Protein AF-A0A6M1NXA6-F1 (afdb_monomer)

Structure (mmCIF, N/CA/C/O backbone):
data_AF-A0A6M1NXA6-F1
#
_entry.id   AF-A0A6M1NXA6-F1
#
loop_
_atom_site.group_PDB
_atom_site.id
_atom_site.type_symbol
_atom_site.label_atom_id
_atom_site.label_alt_id
_atom_site.label_comp_id
_atom_site.label_asym_id
_atom_site.label_entity_id
_atom_site.label_seq_id
_atom_site.pdbx_PDB_ins_code
_atom_site.Cartn_x
_atom_site.Cartn_y
_atom_site.Cartn_z
_atom_site.occupancy
_atom_site.B_iso_or_equiv
_atom_site.auth_seq_id
_atom_site.auth_comp_id
_atom_site.auth_asym_id
_atom_site.auth_atom_id
_atom_site.pdbx_PDB_model_num
ATOM 1 N N . MET A 1 1 ? 25.417 6.954 2.176 1.00 60.03 1 MET A N 1
ATOM 2 C CA . MET A 1 1 ? 24.538 5.813 1.838 1.00 60.03 1 MET A CA 1
ATOM 3 C C . MET A 1 1 ? 23.814 6.174 0.556 1.00 60.03 1 MET A C 1
ATOM 5 O O . MET A 1 1 ? 23.426 7.329 0.444 1.00 60.03 1 MET A O 1
ATOM 9 N N . ALA A 1 2 ? 23.711 5.270 -0.420 1.00 74.31 2 ALA A N 1
ATOM 10 C CA . ALA A 1 2 ? 22.924 5.554 -1.621 1.00 74.31 2 ALA A CA 1
ATOM 11 C C . ALA A 1 2 ? 21.457 5.762 -1.218 1.00 74.31 2 ALA A C 1
ATOM 13 O O . ALA A 1 2 ? 20.951 5.029 -0.365 1.00 74.31 2 ALA A O 1
ATOM 14 N N . GLU A 1 3 ? 20.802 6.772 -1.786 1.00 84.12 3 GLU A N 1
ATOM 15 C CA . GLU A 1 3 ? 19.373 6.972 -1.565 1.00 84.12 3 GLU A CA 1
ATOM 16 C C . GLU A 1 3 ? 18.599 5.758 -2.080 1.00 84.12 3 GLU A C 1
ATOM 18 O O . GLU A 1 3 ? 18.914 5.183 -3.125 1.00 84.12 3 GLU A O 1
ATOM 23 N N . GLN A 1 4 ? 17.592 5.340 -1.318 1.00 86.69 4 GLN A N 1
ATOM 24 C CA . GLN A 1 4 ? 16.723 4.254 -1.736 1.00 86.69 4 GLN A CA 1
ATOM 25 C C . GLN A 1 4 ? 15.920 4.702 -2.961 1.00 86.69 4 GLN A C 1
ATOM 27 O O . GLN A 1 4 ? 15.263 5.740 -2.929 1.00 86.69 4 GLN A O 1
ATOM 32 N N . TYR A 1 5 ? 15.929 3.894 -4.020 1.00 91.50 5 TYR A N 1
ATOM 33 C CA . TYR A 1 5 ? 15.039 4.104 -5.157 1.00 91.50 5 TYR A CA 1
ATOM 34 C C . TYR A 1 5 ? 13.568 3.970 -4.730 1.00 91.50 5 TYR A C 1
ATOM 36 O O . TYR A 1 5 ? 13.202 3.026 -4.024 1.00 91.50 5 TYR A O 1
ATOM 44 N N . ILE A 1 6 ? 12.728 4.906 -5.179 1.00 92.75 6 ILE A N 1
ATOM 45 C CA . ILE A 1 6 ? 11.283 4.917 -4.931 1.00 92.75 6 ILE A CA 1
ATOM 46 C C . ILE A 1 6 ? 10.566 5.152 -6.259 1.00 92.75 6 ILE A C 1
ATOM 48 O O . ILE A 1 6 ? 10.645 6.243 -6.825 1.00 92.75 6 ILE A O 1
ATOM 52 N N . ASP A 1 7 ? 9.824 4.148 -6.717 1.00 93.31 7 ASP A N 1
ATOM 53 C CA . ASP A 1 7 ? 8.927 4.260 -7.866 1.00 93.31 7 ASP A CA 1
ATOM 54 C C . ASP A 1 7 ? 7.625 4.956 -7.448 1.00 93.31 7 ASP A C 1
ATOM 56 O O . ASP A 1 7 ? 6.653 4.325 -7.027 1.00 93.31 7 ASP A O 1
ATOM 60 N N . ARG A 1 8 ? 7.637 6.291 -7.480 1.00 93.69 8 ARG A N 1
ATOM 61 C CA . ARG A 1 8 ? 6.524 7.111 -6.981 1.00 93.69 8 ARG A CA 1
ATOM 62 C C . ARG A 1 8 ? 5.241 6.920 -7.790 1.00 93.69 8 ARG A C 1
ATOM 64 O O . ARG A 1 8 ? 4.167 6.963 -7.197 1.00 93.69 8 ARG A O 1
ATOM 71 N N . GLU A 1 9 ? 5.352 6.709 -9.099 1.00 93.12 9 GLU A N 1
ATOM 72 C CA . GLU A 1 9 ? 4.202 6.584 -10.000 1.00 93.12 9 GLU A CA 1
ATOM 73 C C . GLU A 1 9 ? 3.428 5.297 -9.713 1.00 93.12 9 GLU A C 1
ATOM 75 O O . GLU A 1 9 ? 2.233 5.337 -9.414 1.00 93.12 9 GLU A O 1
ATOM 80 N N . ASN A 1 10 ? 4.115 4.152 -9.693 1.00 94.19 10 ASN A N 1
ATOM 81 C CA . ASN A 1 10 ? 3.451 2.875 -9.439 1.00 94.19 10 ASN A CA 1
ATOM 82 C C . ASN A 1 10 ? 3.013 2.725 -7.974 1.00 94.19 10 ASN A C 1
ATOM 84 O O . ASN A 1 10 ? 1.974 2.122 -7.697 1.00 94.19 10 ASN A O 1
ATOM 88 N N . LEU A 1 11 ? 3.744 3.324 -7.023 1.00 94.94 11 LEU A N 1
ATOM 89 C CA . LEU A 1 11 ? 3.303 3.379 -5.625 1.00 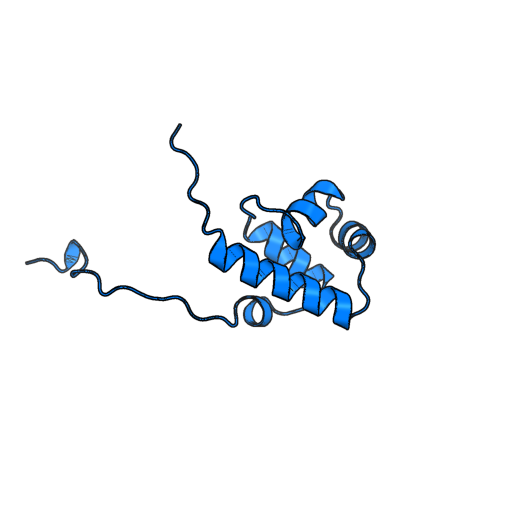94.94 11 LEU A CA 1
ATOM 90 C C . LEU A 1 11 ? 2.013 4.185 -5.448 1.00 94.94 11 LEU A C 1
ATOM 92 O O . LEU A 1 11 ? 1.197 3.818 -4.601 1.00 94.94 11 LEU A O 1
ATOM 96 N N . LEU A 1 12 ? 1.812 5.257 -6.220 1.00 95.25 12 LEU A N 1
ATOM 97 C CA . LEU A 1 12 ? 0.564 6.019 -6.187 1.00 95.25 12 LEU A CA 1
ATOM 98 C C . LEU A 1 12 ? -0.612 5.152 -6.653 1.00 95.25 12 LEU A C 1
ATOM 100 O O . LEU A 1 12 ? -1.597 5.047 -5.928 1.00 95.25 12 LEU A O 1
ATOM 104 N N . ILE A 1 13 ? -0.468 4.446 -7.779 1.00 95.88 13 ILE A N 1
ATOM 105 C CA . ILE A 1 13 ? -1.505 3.543 -8.315 1.00 95.88 13 ILE A CA 1
ATOM 106 C C . ILE A 1 13 ? -1.885 2.460 -7.292 1.00 95.88 13 ILE A C 1
ATOM 108 O O . ILE A 1 13 ? -3.066 2.191 -7.062 1.00 95.88 13 ILE A O 1
ATOM 112 N N . ILE A 1 14 ? -0.891 1.844 -6.644 1.00 96.94 14 ILE A N 1
ATOM 113 C CA . ILE A 1 14 ? -1.113 0.833 -5.596 1.00 96.94 14 ILE A CA 1
ATOM 114 C C . ILE A 1 14 ? -1.925 1.420 -4.433 1.00 96.94 14 ILE A C 1
ATOM 116 O O . ILE A 1 14 ? -2.883 0.799 -3.968 1.00 96.94 14 ILE A O 1
ATOM 120 N N . ARG A 1 15 ? -1.563 2.619 -3.966 1.00 96.44 15 ARG A N 1
ATOM 121 C CA . ARG A 1 15 ? -2.239 3.302 -2.853 1.00 96.44 15 ARG A CA 1
ATOM 122 C C . ARG A 1 15 ? -3.663 3.706 -3.180 1.00 96.44 15 ARG A C 1
ATOM 124 O O . ARG A 1 15 ? -4.555 3.491 -2.364 1.00 96.44 15 ARG A O 1
ATOM 131 N N . GLU A 1 16 ? -3.881 4.255 -4.369 1.00 96.69 16 GLU A N 1
ATOM 132 C CA . GLU A 1 16 ? -5.213 4.621 -4.837 1.00 96.69 16 GLU A CA 1
ATOM 133 C C . GLU A 1 16 ? -6.134 3.407 -4.852 1.00 96.69 16 GLU A C 1
ATOM 135 O O . GLU A 1 16 ? -7.247 3.488 -4.340 1.00 96.69 16 GLU A O 1
ATOM 140 N N . LYS A 1 17 ? -5.648 2.254 -5.322 1.00 97.25 17 LYS A N 1
ATOM 141 C CA . LYS A 1 17 ? -6.418 1.007 -5.291 1.00 97.25 17 LYS A CA 1
ATOM 142 C C . LYS A 1 17 ? -6.723 0.519 -3.881 1.00 97.25 17 LYS A C 1
ATOM 144 O O . LYS A 1 17 ? -7.870 0.176 -3.606 1.00 97.25 17 LYS A O 1
ATOM 149 N N . LEU A 1 18 ? -5.732 0.505 -2.984 1.00 97.88 18 LEU A N 1
ATOM 150 C CA . LEU A 1 18 ? -5.959 0.155 -1.574 1.00 97.88 18 LEU A CA 1
ATOM 151 C C . LEU A 1 18 ? -7.046 1.043 -0.963 1.00 97.88 18 LEU A C 1
ATOM 153 O O . LEU A 1 18 ? -7.966 0.545 -0.319 1.00 97.88 18 LEU A O 1
ATOM 157 N N . TRP A 1 19 ? -6.959 2.353 -1.199 1.00 97.81 19 TRP A N 1
ATOM 158 C CA . TRP A 1 19 ? -7.912 3.312 -0.660 1.00 97.81 19 TRP A CA 1
ATOM 159 C C . TRP A 1 19 ? -9.302 3.184 -1.289 1.00 97.81 19 TRP A C 1
ATOM 161 O O . TRP A 1 19 ? -10.304 3.252 -0.584 1.00 97.81 19 TRP A O 1
ATOM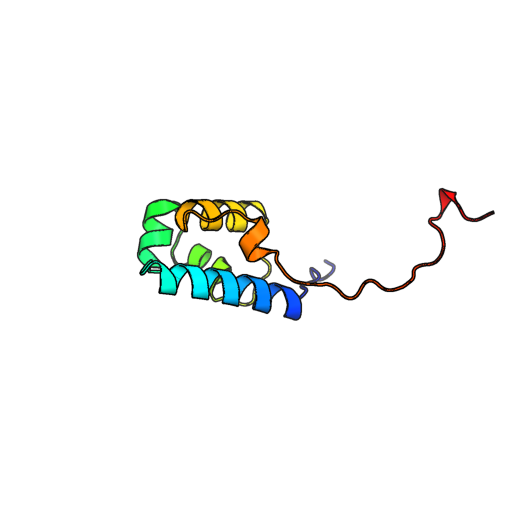 171 N N . GLN A 1 20 ? -9.387 2.953 -2.599 1.00 98.00 20 GLN A N 1
ATOM 172 C CA . GLN A 1 20 ? -10.650 2.687 -3.290 1.00 98.00 20 GLN A CA 1
ATOM 173 C C . GLN A 1 20 ? -11.353 1.455 -2.713 1.00 98.00 20 GLN A C 1
ATOM 175 O O . GLN A 1 20 ? -12.532 1.543 -2.382 1.00 98.00 20 GLN A O 1
ATOM 180 N N . ILE A 1 21 ? -10.630 0.346 -2.527 1.00 98.06 21 ILE A N 1
ATOM 181 C CA . ILE A 1 21 ? -11.176 -0.884 -1.934 1.00 98.06 21 ILE A CA 1
ATOM 182 C C . ILE A 1 21 ? -11.618 -0.645 -0.488 1.00 98.06 21 ILE A C 1
ATOM 184 O O . ILE A 1 21 ? -12.708 -1.073 -0.110 1.00 98.06 21 ILE A O 1
ATOM 188 N N . ALA A 1 22 ? -10.816 0.069 0.309 1.00 98.25 22 ALA A N 1
ATOM 189 C CA . ALA A 1 22 ? -11.184 0.428 1.677 1.00 98.25 22 ALA A CA 1
ATOM 190 C C . ALA A 1 22 ? -12.505 1.216 1.714 1.00 98.25 22 ALA A C 1
ATOM 192 O O . ALA A 1 22 ? -13.433 0.822 2.417 1.00 98.25 22 ALA A O 1
ATOM 193 N N . ASN A 1 23 ? -12.642 2.254 0.880 1.00 98.31 23 ASN A N 1
ATOM 194 C CA . ASN A 1 23 ? -13.869 3.053 0.796 1.00 98.31 23 ASN A CA 1
ATOM 195 C C . ASN A 1 23 ? -15.079 2.237 0.323 1.00 98.31 23 ASN A C 1
ATOM 197 O O . ASN A 1 23 ? -16.161 2.379 0.883 1.00 98.31 23 ASN A O 1
ATOM 201 N N . GLN A 1 24 ? -14.906 1.376 -0.685 1.00 98.31 24 GLN A N 1
ATOM 202 C CA . GLN A 1 24 ? -15.971 0.501 -1.192 1.00 98.31 24 GLN A CA 1
ATOM 203 C C . GLN A 1 24 ? -16.480 -0.474 -0.126 1.00 98.31 24 GLN A C 1
ATOM 205 O O . GLN A 1 24 ? -17.662 -0.806 -0.113 1.00 98.31 24 GLN A O 1
ATOM 210 N N . LYS A 1 25 ? -15.593 -0.926 0.765 1.00 98.25 25 LYS A N 1
ATOM 211 C CA . LYS A 1 25 ? -15.921 -1.818 1.884 1.00 98.25 25 LYS A CA 1
ATOM 212 C C . LYS A 1 25 ? -16.286 -1.074 3.173 1.00 98.25 25 LYS A C 1
ATOM 214 O O . LYS A 1 25 ? -16.523 -1.726 4.183 1.00 98.25 25 LYS A O 1
ATOM 219 N N . HIS A 1 26 ? -16.327 0.261 3.148 1.00 98.25 26 HIS A N 1
ATOM 220 C CA . HIS A 1 26 ? -16.546 1.113 4.322 1.00 98.25 26 HIS A CA 1
ATOM 221 C C . HIS A 1 26 ? -15.556 0.853 5.476 1.00 98.25 26 HIS A C 1
ATOM 223 O O . HIS A 1 26 ? -15.929 0.927 6.642 1.00 98.25 26 HIS A O 1
ATOM 229 N N . ILE A 1 27 ? -14.296 0.553 5.147 1.00 98.50 27 ILE A N 1
ATOM 230 C CA . ILE A 1 27 ? -13.212 0.311 6.107 1.00 98.50 27 ILE A CA 1
ATOM 231 C C . ILE A 1 27 ? -12.398 1.602 6.278 1.00 98.50 27 ILE A C 1
ATOM 233 O O . ILE A 1 27 ? -11.857 2.138 5.306 1.00 98.50 27 ILE A O 1
ATOM 237 N N . THR A 1 28 ? -12.297 2.099 7.509 1.00 98.31 28 THR A N 1
ATOM 238 C CA . THR A 1 28 ? -11.514 3.291 7.878 1.00 98.31 28 THR A CA 1
ATOM 239 C C . THR A 1 28 ? -10.031 2.965 8.095 1.00 98.31 28 THR A C 1
ATOM 241 O O . THR A 1 28 ? -9.621 1.804 8.080 1.00 98.31 28 THR A O 1
ATOM 244 N N . LEU A 1 29 ? -9.180 3.981 8.287 1.00 98.31 29 LEU A N 1
ATOM 245 C CA . LEU A 1 29 ? -7.770 3.731 8.624 1.00 98.31 29 LEU A CA 1
ATOM 246 C C . LEU A 1 29 ? -7.638 3.141 10.034 1.00 98.31 29 LEU A C 1
ATOM 248 O O . LEU A 1 29 ? -6.755 2.322 10.272 1.00 98.31 29 LEU A O 1
ATOM 252 N N . GLU A 1 30 ? -8.523 3.542 10.938 1.00 98.56 30 GLU A N 1
ATOM 253 C CA . GLU A 1 30 ? -8.652 3.059 12.307 1.00 98.56 30 GLU A CA 1
ATOM 254 C C . GLU A 1 30 ? -9.024 1.571 12.325 1.00 98.56 30 GLU A C 1
ATOM 256 O O . GLU A 1 30 ? -8.354 0.788 12.990 1.00 98.56 30 GLU A O 1
ATOM 261 N N . ASP A 1 31 ? -9.968 1.140 11.483 1.00 98.75 31 ASP A N 1
ATOM 262 C CA . ASP A 1 31 ? -10.283 -0.288 11.334 1.00 98.75 31 ASP A CA 1
ATOM 263 C C . ASP A 1 31 ? -9.059 -1.101 10.888 1.00 98.75 31 ASP A C 1
ATOM 265 O O . ASP A 1 31 ? -8.854 -2.236 11.312 1.00 98.75 31 ASP A O 1
ATOM 269 N N . ILE A 1 32 ? -8.220 -0.538 10.015 1.00 98.56 32 ILE A N 1
ATOM 270 C CA . ILE A 1 32 ? -7.002 -1.209 9.539 1.00 98.56 32 ILE A CA 1
ATOM 271 C C . ILE A 1 32 ? -5.946 -1.242 10.646 1.00 98.56 32 ILE A C 1
ATOM 273 O O . ILE A 1 32 ? -5.242 -2.243 10.774 1.00 98.56 32 ILE A O 1
ATOM 277 N N . VAL A 1 33 ? -5.843 -0.193 11.464 1.00 98.69 33 VAL A N 1
ATOM 278 C CA . VAL A 1 33 ? -5.020 -0.200 12.683 1.00 98.69 33 VAL A CA 1
ATOM 279 C C . VAL A 1 33 ? -5.450 -1.349 13.591 1.00 98.69 33 VAL A C 1
ATOM 281 O O . VAL A 1 33 ? -4.616 -2.188 13.928 1.00 98.69 33 VAL A O 1
ATOM 284 N N . ASP A 1 34 ? -6.744 -1.455 13.886 1.00 98.75 34 ASP A N 1
ATOM 285 C CA . ASP A 1 34 ? -7.282 -2.482 14.779 1.00 98.75 34 ASP A CA 1
ATOM 286 C C . ASP A 1 34 ? -7.084 -3.899 14.219 1.00 98.75 34 ASP A C 1
ATOM 288 O O . ASP A 1 34 ? -6.730 -4.823 14.952 1.00 98.75 34 ASP A O 1
ATOM 292 N N . ARG A 1 35 ? -7.238 -4.077 12.900 1.00 98.56 35 ARG A N 1
ATOM 293 C CA . ARG A 1 35 ? -7.079 -5.378 12.224 1.00 98.56 35 ARG A CA 1
ATOM 294 C C . ARG A 1 35 ? -5.625 -5.829 12.069 1.00 98.56 35 ARG A C 1
ATOM 296 O O . ARG A 1 35 ? -5.383 -7.029 11.988 1.00 98.56 35 ARG A O 1
ATOM 303 N N . THR A 1 36 ? -4.671 -4.901 11.980 1.00 98.25 36 THR A N 1
ATOM 304 C CA . THR A 1 36 ? -3.247 -5.218 11.733 1.00 98.25 36 THR A CA 1
ATOM 305 C C . THR A 1 36 ? -2.370 -5.114 12.979 1.00 98.25 36 THR A C 1
ATOM 307 O O . THR A 1 36 ? -1.260 -5.644 12.996 1.00 98.25 36 THR A O 1
ATOM 310 N N . GLY A 1 37 ? -2.819 -4.386 14.005 1.00 98.25 37 GLY A N 1
ATOM 311 C CA . GLY A 1 37 ? -1.997 -4.012 15.156 1.00 98.25 37 GLY A CA 1
ATOM 312 C C . GLY A 1 37 ? -0.893 -2.995 14.830 1.00 98.25 37 GLY A C 1
ATOM 313 O O . GLY A 1 37 ? -0.019 -2.743 15.661 1.00 98.25 37 GLY A O 1
ATOM 314 N N . PHE A 1 38 ? -0.885 -2.413 13.626 1.00 98.38 38 PHE A N 1
ATOM 315 C CA . PHE A 1 38 ? 0.062 -1.362 13.261 1.00 98.38 38 PHE A CA 1
ATOM 316 C C . PHE A 1 38 ? -0.309 -0.031 13.905 1.00 98.38 38 PHE A C 1
ATOM 318 O O . PHE A 1 38 ? -1.471 0.271 14.137 1.00 98.38 38 PHE A O 1
ATOM 325 N N . SER A 1 39 ? 0.682 0.835 14.117 1.00 98.44 39 SER A N 1
ATOM 326 C CA . SER A 1 39 ? 0.385 2.221 14.487 1.00 98.44 39 SER A CA 1
ATOM 327 C C . SER A 1 39 ? -0.355 2.945 13.358 1.00 98.44 39 SER A C 1
ATOM 329 O O . SER A 1 39 ? -0.103 2.700 12.174 1.00 98.44 39 SER A O 1
ATOM 331 N N . TYR A 1 40 ? -1.176 3.934 13.714 1.00 98.38 40 TYR A N 1
ATOM 332 C CA . TYR A 1 40 ? -1.846 4.793 12.734 1.00 98.38 40 TYR A CA 1
ATOM 333 C C . TYR A 1 40 ? -0.868 5.402 11.720 1.00 98.38 40 TYR A C 1
ATOM 335 O O . TYR A 1 40 ? -1.131 5.418 10.522 1.00 98.38 40 TYR A O 1
ATOM 343 N N . SER A 1 41 ? 0.316 5.839 12.172 1.00 97.88 41 SER A N 1
ATOM 344 C CA . SER A 1 41 ? 1.345 6.394 11.283 1.00 97.88 41 SER A CA 1
ATOM 345 C C . SER A 1 41 ? 1.847 5.373 10.257 1.00 97.88 41 SER A C 1
ATOM 347 O O . SER A 1 41 ? 2.080 5.729 9.103 1.00 97.88 41 SER A O 1
ATOM 349 N N . GLN A 1 42 ? 2.002 4.103 10.646 1.00 97.69 42 GLN A N 1
ATOM 350 C CA . GLN A 1 42 ? 2.385 3.037 9.718 1.00 97.69 42 GLN A CA 1
ATOM 351 C C . GLN A 1 42 ? 1.276 2.766 8.700 1.00 97.69 42 GLN A C 1
ATOM 353 O O . GLN A 1 42 ? 1.565 2.740 7.505 1.00 97.69 42 GLN A O 1
ATOM 358 N N . VAL A 1 43 ? 0.022 2.646 9.145 1.00 98.25 43 VAL A N 1
ATOM 359 C CA . VAL A 1 43 ? -1.134 2.461 8.251 1.00 98.25 43 VAL A CA 1
ATOM 360 C C . VAL A 1 43 ? -1.255 3.631 7.275 1.00 98.25 43 VAL A C 1
ATOM 362 O O . VAL A 1 43 ? -1.324 3.426 6.062 1.00 98.25 43 VAL A O 1
ATOM 365 N N . TYR A 1 44 ? -1.163 4.865 7.775 1.00 97.81 44 TYR A N 1
ATOM 366 C CA . TYR A 1 44 ? -1.178 6.070 6.953 1.00 97.81 44 TYR A CA 1
ATOM 367 C C . TYR A 1 44 ? -0.043 6.062 5.925 1.00 97.81 44 TYR A C 1
ATOM 369 O O . TYR A 1 44 ? -0.284 6.294 4.743 1.00 97.81 44 TYR A O 1
ATOM 377 N N . ARG A 1 45 ? 1.195 5.744 6.330 1.00 96.50 45 ARG A N 1
ATOM 378 C CA . ARG A 1 45 ? 2.341 5.651 5.406 1.00 96.50 45 ARG A CA 1
ATOM 379 C C . ARG A 1 45 ? 2.118 4.613 4.311 1.00 96.50 45 ARG A C 1
ATOM 381 O O . ARG A 1 45 ? 2.523 4.855 3.173 1.00 96.50 45 ARG A O 1
ATOM 388 N N . ILE A 1 46 ? 1.481 3.487 4.629 1.00 97.06 46 ILE A N 1
ATOM 389 C CA . ILE A 1 46 ? 1.195 2.441 3.647 1.00 97.06 46 ILE A CA 1
ATOM 390 C C . ILE A 1 46 ? 0.121 2.914 2.661 1.00 97.06 46 ILE A C 1
ATOM 392 O O . ILE A 1 46 ? 0.369 2.896 1.459 1.00 97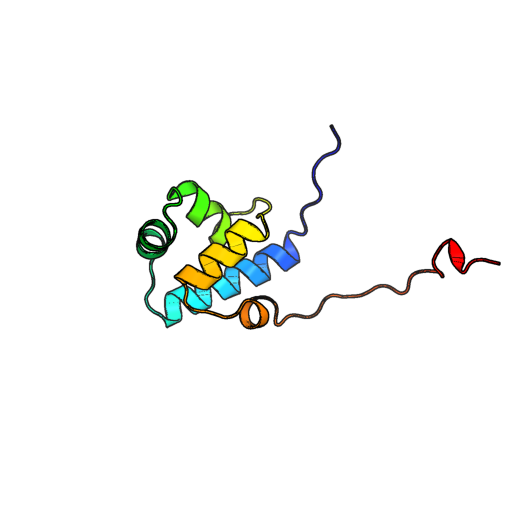.06 46 ILE A O 1
ATOM 396 N N . ILE A 1 47 ? -1.019 3.405 3.154 1.00 96.88 47 ILE A N 1
ATOM 397 C CA . ILE A 1 47 ? -2.224 3.634 2.337 1.00 96.88 47 ILE A CA 1
ATOM 398 C C . ILE A 1 47 ? -2.276 5.033 1.713 1.00 96.88 47 ILE A C 1
ATOM 400 O O . ILE A 1 47 ? -2.705 5.182 0.574 1.00 96.88 47 ILE A O 1
ATOM 404 N N . ARG A 1 48 ? -1.853 6.072 2.440 1.00 95.81 48 ARG A N 1
ATOM 405 C CA . ARG A 1 48 ? -2.024 7.489 2.055 1.00 95.81 48 ARG A CA 1
ATOM 406 C C . ARG A 1 48 ? -0.716 8.276 1.939 1.00 95.81 48 ARG A C 1
ATOM 408 O O . ARG A 1 48 ? -0.733 9.404 1.458 1.00 95.81 48 ARG A O 1
ATOM 415 N N . GLY A 1 49 ? 0.399 7.718 2.404 1.00 93.62 49 GLY A N 1
ATOM 416 C CA . GLY A 1 49 ? 1.699 8.387 2.426 1.00 93.62 49 GLY A CA 1
ATOM 417 C C . GLY A 1 49 ? 2.388 8.480 1.062 1.00 93.62 49 GLY A C 1
ATOM 418 O O . GLY A 1 49 ? 1.812 8.173 0.023 1.00 93.62 49 GLY A O 1
ATOM 419 N N . THR A 1 50 ? 3.663 8.878 1.081 1.00 92.12 50 THR A N 1
ATOM 420 C CA . THR A 1 50 ? 4.531 8.988 -0.112 1.00 92.12 50 THR A CA 1
ATOM 421 C C . THR A 1 50 ? 5.827 8.179 0.003 1.00 92.12 50 THR A C 1
ATOM 423 O O . THR A 1 50 ? 6.555 8.039 -0.977 1.00 92.12 50 THR A O 1
ATOM 426 N N . ASN A 1 51 ? 6.111 7.603 1.176 1.00 91.94 51 ASN A N 1
ATOM 427 C CA . ASN A 1 51 ? 7.306 6.794 1.433 1.00 91.94 51 ASN A CA 1
ATOM 428 C C . ASN A 1 51 ? 7.297 5.481 0.638 1.00 91.94 51 ASN A C 1
ATOM 430 O O . ASN A 1 51 ? 6.256 5.056 0.140 1.00 91.94 51 ASN A O 1
ATOM 434 N N . ASN A 1 52 ? 8.433 4.790 0.569 1.00 94.06 52 ASN A N 1
ATOM 435 C CA . ASN A 1 52 ? 8.407 3.395 0.145 1.00 94.06 52 ASN A CA 1
ATOM 436 C C . ASN A 1 52 ? 7.663 2.533 1.184 1.00 94.06 52 ASN A C 1
ATOM 438 O O . ASN A 1 52 ? 7.629 2.875 2.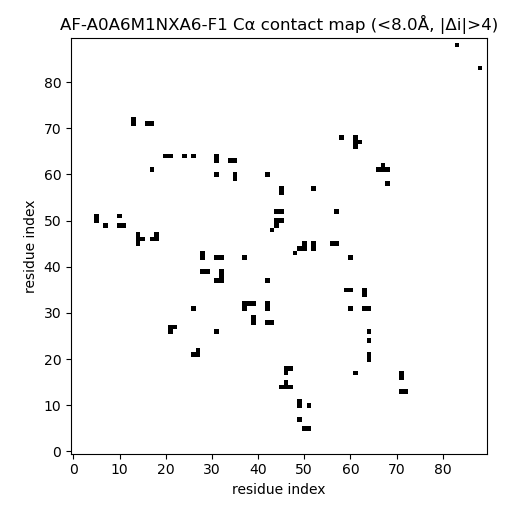369 1.00 94.06 52 ASN A O 1
ATOM 442 N N . ILE A 1 53 ? 7.081 1.420 0.745 1.00 95.00 53 ILE A N 1
ATOM 443 C CA . ILE A 1 53 ? 6.369 0.472 1.608 1.00 95.00 53 ILE A CA 1
ATOM 444 C C . ILE A 1 53 ? 7.020 -0.904 1.505 1.00 95.00 53 ILE A C 1
ATOM 446 O O . ILE A 1 53 ? 7.573 -1.270 0.469 1.00 95.00 53 ILE A O 1
ATOM 450 N N . SER A 1 54 ? 6.967 -1.683 2.583 1.00 95.50 54 SER A N 1
ATOM 451 C CA . SER A 1 54 ? 7.402 -3.076 2.530 1.00 95.50 54 SER A CA 1
ATOM 452 C C . SER A 1 54 ? 6.305 -3.953 1.92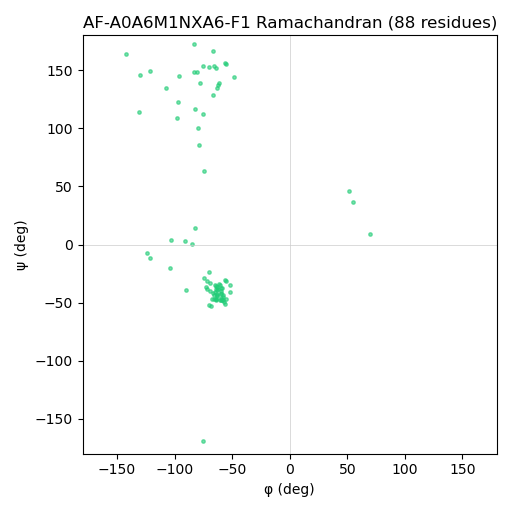7 1.00 95.50 54 SER A C 1
ATOM 454 O O . SER A 1 54 ? 5.114 -3.713 2.134 1.00 95.50 54 SER A O 1
ATOM 456 N N . VAL A 1 55 ? 6.708 -5.020 1.231 1.00 96.81 55 VAL A N 1
ATOM 457 C CA . VAL A 1 55 ? 5.767 -6.035 0.732 1.00 96.81 55 VAL A CA 1
ATOM 458 C C . VAL A 1 55 ? 5.000 -6.667 1.895 1.00 96.81 55 VAL A C 1
ATOM 460 O O . VAL A 1 55 ? 3.789 -6.813 1.805 1.00 96.81 55 VAL A O 1
ATOM 463 N N . SER A 1 56 ? 5.659 -6.970 3.018 1.00 98.00 56 SER A N 1
ATOM 464 C CA . SER A 1 56 ? 4.986 -7.532 4.197 1.00 98.00 56 SER A CA 1
ATOM 465 C C . SER A 1 56 ? 3.899 -6.608 4.750 1.00 98.00 56 SER A C 1
ATOM 467 O O . SER A 1 56 ? 2.807 -7.078 5.048 1.00 98.00 56 SER A O 1
ATOM 469 N N . GLY A 1 57 ? 4.166 -5.298 4.836 1.00 97.69 57 GLY A N 1
ATOM 470 C CA . GLY A 1 57 ? 3.172 -4.319 5.283 1.00 97.69 57 GLY A CA 1
ATOM 471 C C . GLY A 1 57 ? 1.991 -4.216 4.320 1.00 97.69 57 GLY A C 1
ATOM 472 O O . GLY A 1 57 ? 0.846 -4.186 4.759 1.00 97.69 57 GLY A O 1
ATOM 473 N N . LEU A 1 58 ? 2.256 -4.243 3.010 1.00 97.88 58 LEU A N 1
ATOM 474 C CA . LEU A 1 58 ? 1.207 -4.293 1.992 1.00 97.88 58 LEU A CA 1
ATOM 475 C C . LEU A 1 58 ? 0.335 -5.548 2.129 1.00 97.88 58 LEU A C 1
ATOM 477 O O . LEU A 1 58 ? -0.885 -5.443 2.098 1.00 97.88 58 LEU A O 1
ATOM 481 N N . LEU A 1 59 ? 0.943 -6.728 2.284 1.00 98.38 59 LEU A N 1
ATOM 482 C CA . LEU A 1 59 ? 0.205 -7.987 2.416 1.00 98.38 59 LEU A CA 1
ATOM 483 C C . LEU A 1 59 ? -0.662 -8.017 3.678 1.00 98.38 59 LEU A C 1
ATOM 485 O O . LEU A 1 59 ? -1.771 -8.542 3.628 1.00 98.38 59 LEU A O 1
ATOM 489 N N . GLU A 1 60 ? -0.191 -7.434 4.779 1.00 98.56 60 GLU A N 1
ATOM 490 C CA . GLU A 1 60 ? -0.981 -7.323 6.006 1.00 98.56 60 GLU A CA 1
ATOM 491 C C . GLU A 1 60 ? -2.187 -6.394 5.823 1.00 98.56 60 GLU A C 1
ATOM 493 O O . GLU A 1 60 ? -3.304 -6.747 6.194 1.0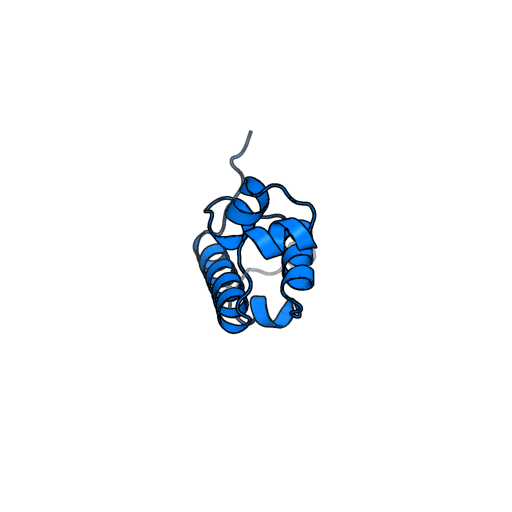0 98.56 60 GLU A O 1
ATOM 498 N N . VAL A 1 61 ? -2.006 -5.262 5.136 1.00 98.44 61 VAL A N 1
ATOM 499 C CA . VAL A 1 61 ? -3.129 -4.390 4.759 1.00 98.44 61 VAL A CA 1
ATOM 500 C C . VAL A 1 61 ? -4.093 -5.102 3.803 1.00 98.44 61 VAL A C 1
ATOM 502 O O . VAL A 1 61 ? -5.300 -4.974 3.968 1.00 98.44 61 VAL A O 1
ATOM 505 N N . CYS A 1 62 ? -3.610 -5.906 2.849 1.00 98.56 62 CYS A N 1
ATOM 506 C CA . CYS A 1 62 ? -4.483 -6.716 1.991 1.00 98.56 62 CYS A CA 1
ATOM 507 C C . CYS A 1 62 ? -5.343 -7.698 2.803 1.00 98.56 62 CYS A C 1
ATOM 509 O O . CYS A 1 62 ? -6.526 -7.852 2.506 1.00 98.56 62 CYS A O 1
ATOM 511 N N . ARG A 1 63 ? -4.783 -8.332 3.845 1.00 98.69 63 ARG A N 1
ATOM 512 C CA . ARG A 1 63 ? -5.556 -9.183 4.768 1.00 98.69 63 ARG A CA 1
ATOM 513 C C . ARG A 1 63 ? -6.596 -8.372 5.532 1.00 98.69 63 ARG A C 1
ATOM 515 O O . ARG A 1 63 ? -7.753 -8.774 5.555 1.00 98.69 63 ARG A O 1
ATOM 522 N N . ALA A 1 64 ? -6.212 -7.222 6.088 1.00 98.62 64 ALA A N 1
ATOM 523 C CA . ALA A 1 64 ? -7.126 -6.335 6.809 1.00 98.62 64 ALA A CA 1
ATOM 524 C C . ALA A 1 64 ? -8.273 -5.816 5.927 1.00 98.62 64 ALA A C 1
ATOM 526 O O . ALA A 1 64 ? -9.398 -5.674 6.401 1.00 98.62 64 ALA A O 1
ATOM 527 N N . LEU A 1 65 ? -8.001 -5.580 4.643 1.00 98.50 65 LEU A N 1
ATOM 528 C CA . LEU A 1 65 ? -8.990 -5.206 3.633 1.00 98.50 65 LEU A CA 1
ATOM 529 C C . LEU A 1 65 ? -9.713 -6.406 3.009 1.00 98.50 65 LEU A C 1
ATOM 531 O O . LEU A 1 65 ? -10.549 -6.202 2.131 1.00 98.50 65 LEU A O 1
ATOM 535 N N . GLU A 1 66 ? -9.402 -7.640 3.414 1.00 98.12 66 GLU A N 1
ATOM 536 C CA . GLU A 1 66 ? -9.990 -8.880 2.891 1.00 98.12 66 GLU A CA 1
ATOM 537 C C . GLU A 1 66 ? -9.931 -8.958 1.354 1.00 98.12 66 GLU A C 1
ATOM 539 O O . GLU A 1 66 ? -10.929 -9.220 0.678 1.00 98.12 66 GLU A O 1
ATOM 544 N N . VAL A 1 67 ? -8.772 -8.639 0.776 1.00 98.06 67 VAL A N 1
ATOM 545 C CA . VAL A 1 67 ? -8.568 -8.562 -0.677 1.00 98.06 67 VAL A CA 1
ATOM 546 C C . VAL A 1 67 ? -7.333 -9.344 -1.106 1.00 98.06 67 VAL A C 1
ATOM 548 O O . VAL A 1 67 ? -6.335 -9.415 -0.385 1.00 98.06 67 VAL A O 1
ATOM 551 N N . GLN A 1 68 ? -7.376 -9.945 -2.296 1.00 98.00 68 GLN A N 1
ATOM 552 C CA . GLN A 1 68 ? -6.213 -10.645 -2.828 1.00 98.00 68 GLN A CA 1
ATOM 553 C C . GLN A 1 68 ? -5.197 -9.645 -3.404 1.00 98.00 68 GLN A C 1
ATOM 555 O O . GLN A 1 68 ? -5.584 -8.740 -4.146 1.00 98.00 68 GLN A O 1
ATOM 560 N N . PRO A 1 69 ? -3.878 -9.828 -3.189 1.00 97.38 69 PRO A N 1
ATOM 561 C CA . PRO A 1 69 ? -2.863 -8.903 -3.704 1.0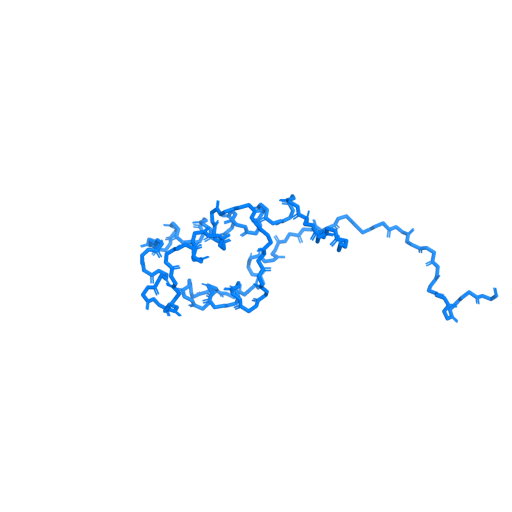0 97.38 69 PRO A CA 1
ATOM 562 C C . PRO A 1 69 ? -2.930 -8.675 -5.221 1.00 97.38 69 PRO A C 1
ATOM 564 O O . PRO A 1 69 ? -2.646 -7.577 -5.691 1.00 97.38 69 PRO A O 1
ATOM 567 N N . LYS A 1 70 ? -3.356 -9.682 -5.997 1.00 96.88 70 LYS A N 1
ATOM 568 C CA . LYS A 1 70 ? -3.525 -9.568 -7.457 1.00 96.88 70 LYS A CA 1
ATOM 569 C C . LYS A 1 70 ? -4.462 -8.426 -7.873 1.00 96.88 70 LYS A C 1
ATOM 571 O O . LYS A 1 70 ? -4.273 -7.846 -8.934 1.00 96.88 70 LYS A O 1
ATOM 576 N N . GLU A 1 71 ? -5.448 -8.092 -7.043 1.00 96.44 71 GLU A N 1
ATOM 577 C CA . GLU A 1 71 ? -6.413 -7.022 -7.319 1.00 96.44 71 GLU A CA 1
ATOM 578 C C . GLU A 1 71 ? -5.735 -5.647 -7.192 1.00 96.44 71 GLU A C 1
ATOM 580 O O . GLU A 1 71 ? -5.907 -4.767 -8.043 1.00 96.44 71 GLU A O 1
ATOM 585 N N . ILE A 1 72 ? -4.840 -5.507 -6.208 1.00 96.69 72 ILE A N 1
ATOM 586 C CA . ILE A 1 72 ? -3.991 -4.323 -6.032 1.00 96.69 72 ILE A CA 1
ATOM 587 C C . ILE A 1 72 ? -3.007 -4.197 -7.203 1.00 96.69 72 ILE A C 1
ATOM 589 O O . ILE A 1 72 ? -2.917 -3.151 -7.847 1.00 96.69 72 ILE A O 1
ATOM 593 N N . PHE A 1 73 ? -2.339 -5.292 -7.567 1.00 94.94 73 PHE A N 1
ATOM 594 C CA . PHE A 1 73 ? -1.332 -5.321 -8.633 1.00 94.94 73 PHE A CA 1
ATOM 595 C C . PHE A 1 73 ? -1.891 -5.446 -10.060 1.00 94.94 73 PHE A C 1
ATOM 597 O O . PHE A 1 73 ? -1.139 -5.700 -10.995 1.00 94.94 73 PHE A O 1
ATOM 604 N N . SER A 1 74 ? -3.193 -5.232 -10.269 1.00 91.12 74 SER A N 1
ATOM 605 C CA . SER A 1 74 ? -3.808 -5.253 -11.607 1.00 91.12 74 SER A CA 1
ATOM 606 C C . SER A 1 74 ? -3.476 -3.987 -12.426 1.00 91.12 74 SER A C 1
ATOM 608 O O . SER A 1 74 ? -4.367 -3.181 -12.702 1.00 91.12 74 SER A O 1
ATOM 610 N N . PHE A 1 75 ? -2.202 -3.747 -12.737 1.00 91.44 75 PHE A N 1
ATOM 611 C CA . PHE A 1 75 ? -1.720 -2.642 -13.575 1.00 91.44 75 PHE A CA 1
ATOM 612 C C . PHE A 1 75 ? -0.555 -3.098 -14.463 1.00 91.44 75 PHE A C 1
ATOM 614 O O . PHE A 1 75 ? 0.038 -4.153 -14.246 1.00 91.44 75 PHE A O 1
ATOM 621 N N . THR A 1 76 ? -0.242 -2.309 -15.488 1.00 92.38 76 THR A N 1
ATOM 622 C CA . THR A 1 76 ? 0.799 -2.625 -16.471 1.00 92.38 76 THR A CA 1
ATOM 623 C C . THR A 1 76 ? 2.024 -1.749 -16.271 1.00 92.38 76 THR A C 1
ATOM 625 O O . THR A 1 76 ? 1.898 -0.533 -16.156 1.00 92.38 76 THR A O 1
ATOM 628 N N . LEU A 1 7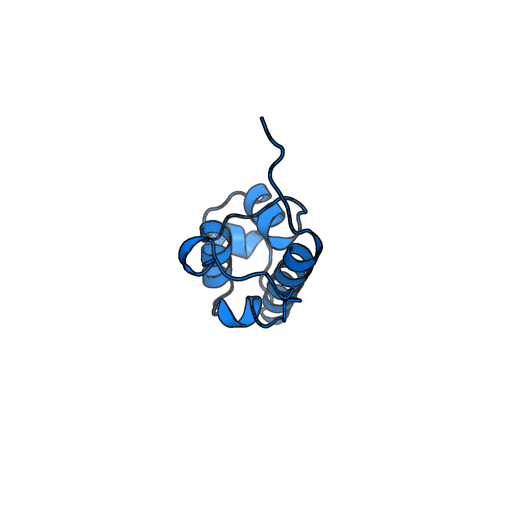7 ? 3.206 -2.361 -16.299 1.00 93.06 77 LEU A N 1
ATOM 629 C CA . LEU A 1 77 ? 4.485 -1.656 -16.330 1.00 93.06 77 LEU A CA 1
ATOM 630 C C . LEU A 1 77 ? 4.993 -1.539 -17.766 1.00 93.06 77 LEU A C 1
ATOM 632 O O . LEU A 1 77 ? 4.850 -2.473 -18.558 1.00 93.06 77 LEU A O 1
ATOM 636 N N . ASN A 1 78 ? 5.648 -0.423 -18.084 1.00 91.62 78 ASN A N 1
ATOM 637 C CA . ASN A 1 78 ? 6.427 -0.323 -19.312 1.00 91.62 78 ASN A CA 1
ATOM 638 C C . ASN A 1 78 ? 7.741 -1.096 -19.134 1.00 91.62 78 ASN A C 1
ATOM 640 O O . ASN A 1 78 ? 8.591 -0.701 -18.336 1.00 91.62 78 ASN A O 1
ATOM 644 N N . ILE A 1 79 ? 7.898 -2.203 -19.859 1.00 93.44 79 ILE A N 1
ATOM 645 C CA . ILE A 1 79 ? 9.101 -3.034 -19.800 1.00 93.44 79 ILE A CA 1
ATOM 646 C C . ILE A 1 79 ? 10.007 -2.659 -20.976 1.00 93.44 79 ILE A C 1
ATOM 648 O O . ILE A 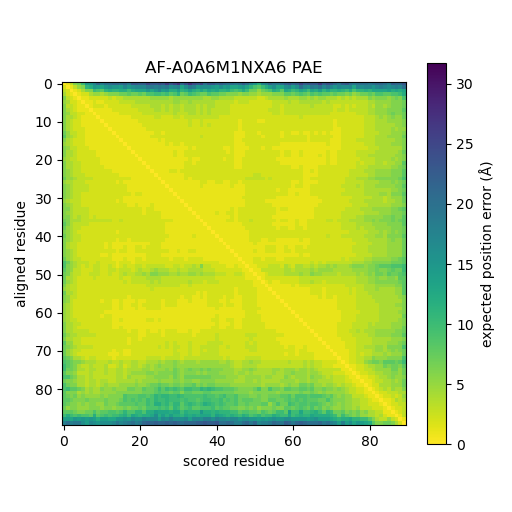1 79 ? 9.680 -2.983 -22.121 1.00 93.44 79 ILE A O 1
ATOM 652 N N . PRO A 1 80 ? 11.145 -1.985 -20.737 1.00 93.75 80 PRO A N 1
ATOM 653 C CA . PRO A 1 80 ? 12.063 -1.649 -21.814 1.00 93.75 80 PRO A CA 1
ATOM 654 C C . PRO A 1 80 ? 12.764 -2.907 -22.345 1.00 93.75 80 PRO A C 1
ATOM 656 O O . PRO A 1 80 ? 12.970 -3.892 -21.632 1.00 93.75 80 PRO A O 1
ATOM 659 N N . ASN A 1 81 ? 13.166 -2.861 -23.614 1.00 94.06 81 ASN A N 1
ATOM 660 C CA . ASN A 1 81 ? 13.887 -3.957 -24.249 1.00 94.06 81 ASN A CA 1
ATOM 661 C C . ASN A 1 81 ? 15.371 -3.921 -23.849 1.00 94.06 81 ASN A C 1
ATOM 663 O O . ASN A 1 81 ? 16.149 -3.116 -24.366 1.00 94.06 81 ASN A O 1
ATOM 667 N N . TYR A 1 82 ? 15.759 -4.767 -22.895 1.00 92.56 82 TYR A N 1
ATOM 668 C CA . TYR A 1 82 ? 17.143 -4.870 -22.442 1.00 92.56 82 TYR A CA 1
ATOM 669 C C . TYR A 1 82 ? 17.981 -5.772 -23.355 1.00 92.56 82 TYR A C 1
ATOM 671 O O . TYR A 1 82 ? 17.507 -6.774 -23.887 1.00 92.56 82 TYR A O 1
ATOM 679 N N . LEU A 1 83 ? 19.277 -5.461 -23.466 1.00 92.81 83 LEU A N 1
ATOM 680 C CA . LEU A 1 83 ? 20.255 -6.366 -24.075 1.00 92.81 83 LEU A CA 1
ATOM 681 C C . LEU A 1 83 ? 20.261 -7.733 -23.362 1.00 92.81 83 LEU A C 1
ATOM 683 O O . LEU A 1 83 ? 19.963 -7.789 -22.163 1.00 92.81 83 LEU A O 1
ATOM 687 N N . PRO A 1 84 ? 20.696 -8.817 -24.037 1.00 92.94 84 PRO A N 1
ATOM 688 C CA . PRO A 1 84 ? 20.833 -10.126 -23.414 1.00 92.94 84 PRO A CA 1
ATOM 689 C C . PRO A 1 84 ? 21.591 -10.066 -22.084 1.00 92.94 84 PRO A C 1
ATOM 691 O O . PRO A 1 84 ? 22.539 -9.282 -21.905 1.00 92.94 84 PRO A O 1
ATOM 694 N N . THR A 1 85 ? 21.163 -10.918 -21.148 1.00 94.00 85 THR A N 1
ATOM 695 C CA . THR A 1 85 ? 21.798 -11.049 -19.832 1.00 94.00 85 THR A CA 1
ATOM 696 C C . THR A 1 85 ? 23.282 -11.363 -19.991 1.00 94.00 85 THR A C 1
ATOM 698 O O . THR A 1 85 ? 23.704 -11.939 -20.991 1.00 94.00 85 THR A O 1
ATOM 701 N N . ARG A 1 86 ? 24.095 -11.024 -18.984 1.00 93.06 86 ARG A N 1
ATOM 702 C CA . ARG A 1 86 ? 25.554 -11.218 -19.043 1.00 93.06 86 ARG A CA 1
ATOM 703 C C . ARG A 1 86 ? 25.965 -12.649 -19.421 1.00 93.06 86 ARG A C 1
ATOM 705 O O . ARG A 1 86 ? 26.950 -12.808 -20.123 1.00 93.06 86 ARG A O 1
ATOM 712 N N . LYS A 1 87 ? 25.207 -13.663 -18.989 1.00 92.31 87 LYS A N 1
ATOM 713 C CA . LYS A 1 87 ? 25.453 -15.081 -19.314 1.00 92.31 87 LYS A CA 1
ATOM 714 C C . LYS A 1 87 ? 25.178 -15.433 -20.781 1.00 92.31 87 LYS A C 1
ATOM 716 O O . LYS A 1 87 ? 25.725 -16.406 -21.276 1.00 92.31 87 LYS A O 1
ATOM 721 N N . ASN A 1 88 ? 24.342 -14.644 -21.448 1.00 90.94 88 ASN A N 1
ATOM 722 C CA . ASN A 1 88 ? 23.899 -14.855 -22.824 1.00 90.94 88 ASN A CA 1
ATOM 723 C C . ASN A 1 88 ? 24.604 -13.918 -23.821 1.00 90.94 88 ASN A C 1
ATOM 725 O O . ASN A 1 88 ? 24.259 -13.917 -25.002 1.00 90.94 88 ASN A O 1
ATOM 729 N N . ARG A 1 89 ? 25.562 -13.099 -23.365 1.00 82.88 89 ARG A N 1
ATOM 730 C CA . ARG A 1 89 ? 26.443 -12.323 -24.246 1.00 82.88 89 ARG A CA 1
ATOM 731 C C . ARG A 1 89 ? 27.573 -13.252 -24.698 1.00 82.88 89 ARG A C 1
ATOM 733 O O . ARG A 1 89 ? 28.294 -13.760 -23.843 1.00 82.88 89 ARG A O 1
ATOM 740 N N . LYS A 1 90 ? 27.650 -13.519 -26.005 1.00 71.94 90 LYS A N 1
ATOM 741 C CA . LYS A 1 90 ? 28.817 -14.165 -26.623 1.00 71.94 90 LYS A CA 1
ATOM 742 C C . LYS A 1 90 ? 30.026 -13.242 -26.553 1.00 71.94 90 LYS A C 1
ATOM 744 O O . LYS A 1 90 ? 29.809 -12.013 -26.657 1.00 71.94 90 LYS A O 1
#

pLDDT: mean 94.89, std 5.9, range [60.03, 98.75]

Nearest PDB structures (foldseek):
  3clc-assembly1_D  TM=8.446E-01  e=2.603E-03  unclassified
  4i6u-assembly1_A  TM=8.261E-01  e=2.206E-03  Enterobacter sp. RFL1396
  3g5g-assembly5_I  TM=8.421E-01  e=2.751E-03  Enterobacter sp. RFL1396
  3g5g-assembly1_A  TM=8.415E-01  e=3.627E-03  Enterobacter sp. RFL1396
  6jq1-assembly1_A  TM=7.459E-01  e=7.441E-03  Deinococcus geothermalis DSM 11300

Sequence (90 aa):
MAEQYIDRENLLIIREKLWQIANQKHITLEDIVDRTGFSYSQVYRIIRGTNNISVSGLLEVCRALEVQPKEIFSFTLNIPNYLPTRKNRK

Foldseek 3Di:
DDDDDDPQVLLVLLLVQLVVLCVVVVHDLVLLCVQQVDDSVLSCCNRPNRDDDDPVSSVSSCVSSVHDVCSSVVDDDDDDDDDDDPVPDD

Secondary structure (DSSP, 8-state):
-PPPP--HHHHHHHHHHHHHHHHHTT--HHHHHHHH---HHHHHHHHT--S---HHHHHHHHHHTT--HHHHT--------PPPPGGG--

Solvent-accessible surface area (backbone atoms only — not comparable to full-atom values): 5679 Å² total; per-residue (Å²): 129,84,80,79,88,68,68,63,68,66,51,47,56,40,20,52,44,53,47,50,52,26,58,76,68,72,49,52,71,65,56,42,22,71,63,62,72,46,54,63,69,57,49,41,38,59,48,73,50,84,64,85,72,55,68,68,60,52,54,47,50,26,58,54,64,73,47,62,66,68,70,52,62,70,72,86,78,92,78,78,90,72,77,70,55,80,92,69,56,129

Radius of gyration: 16.35 Å; Cα contacts (8 Å, |Δi|>4): 60; chains: 1; bounding box: 45×24×42 Å

Mean predicted aligned error: 3.71 Å